Protein AF-A0A415Z4V7-F1 (afdb_monomer)

Mean predicted aligned error: 8.98 Å

Radius of gyration: 21.29 Å; Cα contacts (8 Å, |Δi|>4): 122; chains: 1; bounding box: 56×64×34 Å

Sequence (148 aa):
MLIAAVLAGCGAVEQRPALEKIEYTNLNDSGSRELLQELLSDAGVSDGRIQGFFRRVDRFNDIVKQEWLTDGFEEAELLYTKYDPYTMQDEWTAKNGTFPGYNCRITAMNLFGDFLSVSADAQINSGEDVLFADEEALKTDPDALGGS

Foldseek 3Di:
DDDDDDPPPCPDPPPPPDPFKDKDFLCPEPVVLVVVLVVLVVVVFDPLLSVLLVVLSVVLCVQFDVQQGDHPIDMDGPPDGSDDVVVRVVSCCVVPPPQLGQDPVLNCLSGCVVVDDDDPPDDDPPPDPPCVNVVSNCVVPVCSSVDD

Structure (mmCIF, N/CA/C/O backbone):
data_AF-A0A415Z4V7-F1
#
_entry.id   AF-A0A415Z4V7-F1
#
loop_
_atom_site.group_PDB
_atom_site.id
_atom_site.type_symbol
_atom_site.label_atom_id
_atom_site.label_alt_id
_atom_site.label_comp_id
_atom_site.label_asym_id
_atom_site.label_entity_id
_atom_site.label_seq_id
_atom_site.pdbx_PDB_ins_code
_atom_site.Cartn_x
_atom_site.Cartn_y
_atom_site.Cartn_z
_atom_site.occupancy
_atom_site.B_iso_or_equiv
_atom_site.auth_seq_id
_atom_site.auth_comp_id
_atom_site.auth_asym_id
_atom_site.auth_atom_id
_atom_site.pdbx_PDB_model_num
ATOM 1 N N . MET A 1 1 ? -43.685 47.527 -5.465 1.00 43.25 1 MET A N 1
ATOM 2 C CA . MET A 1 1 ? -42.879 46.377 -5.011 1.00 43.25 1 MET A CA 1
ATOM 3 C C . MET A 1 1 ? -42.352 45.680 -6.254 1.00 43.25 1 MET A C 1
ATOM 5 O O . MET A 1 1 ? -43.114 44.991 -6.915 1.00 43.25 1 MET A O 1
ATOM 9 N N . LEU A 1 2 ? -41.106 45.967 -6.632 1.00 37.88 2 LEU A N 1
ATOM 10 C CA . LEU A 1 2 ? -40.395 45.265 -7.700 1.00 37.88 2 LEU A CA 1
ATOM 11 C C . LEU A 1 2 ? -39.339 44.401 -7.012 1.00 37.88 2 LEU A C 1
ATOM 13 O O . LEU A 1 2 ? -38.502 44.935 -6.288 1.00 37.88 2 LEU A O 1
ATOM 17 N N . ILE A 1 3 ? -39.410 43.086 -7.199 1.00 46.31 3 ILE A N 1
ATOM 18 C CA . ILE A 1 3 ? -38.367 42.163 -6.755 1.00 46.31 3 ILE A CA 1
ATOM 19 C C . ILE A 1 3 ? -37.408 42.010 -7.933 1.00 46.31 3 ILE A C 1
ATOM 21 O O . ILE A 1 3 ? -37.775 41.437 -8.955 1.00 46.31 3 ILE A O 1
ATOM 25 N N . ALA A 1 4 ? -36.199 42.547 -7.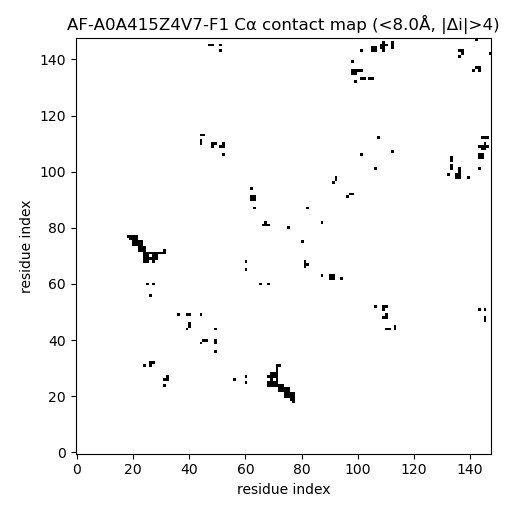796 1.00 45.09 4 ALA A N 1
ATOM 26 C CA . ALA A 1 4 ? -35.082 42.225 -8.672 1.00 45.09 4 ALA A CA 1
ATOM 27 C C . ALA A 1 4 ? -34.184 41.236 -7.925 1.00 45.09 4 ALA A C 1
ATOM 29 O O . ALA A 1 4 ? -33.570 41.588 -6.919 1.00 45.09 4 ALA A O 1
ATOM 30 N N . ALA A 1 5 ? -34.146 39.992 -8.393 1.00 55.16 5 ALA A N 1
ATOM 31 C CA . ALA A 1 5 ? -33.192 38.995 -7.932 1.00 55.16 5 ALA A CA 1
ATOM 32 C C . ALA A 1 5 ? -32.009 38.977 -8.905 1.00 55.16 5 ALA A C 1
ATOM 34 O O . ALA A 1 5 ? -32.182 38.670 -10.083 1.00 55.16 5 ALA A O 1
ATOM 35 N N . VAL A 1 6 ? -30.812 39.300 -8.413 1.00 55.22 6 VAL A N 1
ATOM 36 C CA . VAL A 1 6 ? -29.554 39.024 -9.113 1.00 55.22 6 VAL A CA 1
ATOM 37 C C . VAL A 1 6 ? -28.910 37.842 -8.403 1.00 55.22 6 VAL A C 1
ATOM 39 O O . VAL A 1 6 ? -28.316 37.993 -7.339 1.00 55.22 6 VAL A O 1
ATOM 42 N N . LEU A 1 7 ? -29.056 36.651 -8.978 1.00 56.56 7 LEU A N 1
ATOM 43 C CA . LEU A 1 7 ? -28.221 35.509 -8.624 1.00 56.56 7 LEU A CA 1
ATOM 44 C C . LEU A 1 7 ? -26.906 35.657 -9.391 1.00 56.56 7 LEU A C 1
ATOM 46 O O . LEU A 1 7 ? -26.803 35.250 -10.545 1.00 56.56 7 LEU A O 1
ATOM 50 N N . ALA A 1 8 ? -25.896 36.251 -8.756 1.00 54.28 8 ALA A N 1
ATOM 51 C CA . ALA A 1 8 ? -24.513 36.154 -9.217 1.00 54.28 8 ALA A CA 1
ATOM 52 C C . ALA A 1 8 ? -23.962 34.765 -8.846 1.00 54.28 8 ALA A C 1
ATOM 54 O O . ALA A 1 8 ? -23.121 34.613 -7.966 1.00 54.28 8 ALA A O 1
ATOM 55 N N . GLY A 1 9 ? -24.499 33.731 -9.492 1.00 53.09 9 GLY A N 1
ATOM 56 C CA . GLY A 1 9 ? -23.919 32.397 -9.499 1.00 53.09 9 GLY A CA 1
ATOM 57 C C . GLY A 1 9 ? -22.812 32.333 -10.543 1.00 53.09 9 GLY A C 1
ATOM 58 O O . GLY A 1 9 ? -23.046 31.870 -11.648 1.00 53.09 9 GLY A O 1
ATOM 59 N N . CYS A 1 10 ? -21.626 32.807 -10.182 1.00 56.22 10 CYS A N 1
ATOM 60 C CA . CYS A 1 10 ? -20.363 32.434 -10.811 1.00 56.22 10 CYS A CA 1
ATOM 61 C C . CYS A 1 10 ? -19.354 32.315 -9.673 1.00 56.22 10 CYS A C 1
ATOM 63 O O . CYS A 1 10 ? -18.577 33.231 -9.414 1.00 56.22 10 CYS A O 1
ATOM 65 N N . GLY A 1 11 ? -19.395 31.188 -8.954 1.00 49.19 11 GLY A N 1
ATOM 66 C CA . GLY A 1 11 ? -18.174 30.730 -8.307 1.00 49.19 11 GLY A CA 1
ATOM 67 C C . GLY A 1 11 ? -17.153 30.619 -9.427 1.00 49.19 11 GLY A C 1
ATOM 68 O O . GLY A 1 11 ? -17.423 29.942 -10.420 1.00 49.19 11 GLY A O 1
ATOM 69 N N . ALA A 1 12 ? -16.067 31.384 -9.340 1.00 51.50 12 ALA A N 1
ATOM 70 C CA . ALA A 1 12 ? -14.979 31.261 -10.286 1.00 51.50 12 ALA A CA 1
ATOM 71 C C . ALA A 1 12 ? -14.669 29.768 -10.406 1.00 51.50 12 ALA A C 1
ATOM 73 O O . ALA A 1 12 ? -14.398 29.107 -9.402 1.00 51.50 12 ALA A O 1
ATOM 74 N N . VAL A 1 13 ? -14.764 29.226 -11.620 1.00 57.66 13 VAL A N 1
ATOM 75 C CA . VAL A 1 13 ? -14.036 28.004 -11.924 1.00 57.66 13 VAL A CA 1
ATOM 76 C C . VAL A 1 13 ? -12.587 28.439 -11.785 1.00 57.66 13 VAL A C 1
ATOM 78 O O . VAL A 1 13 ? -12.009 28.987 -12.721 1.00 57.66 13 VAL A O 1
ATOM 81 N N . GLU A 1 14 ? -12.021 28.303 -10.586 1.00 54.31 14 GLU A N 1
ATOM 82 C CA . GLU A 1 14 ? -10.586 28.140 -10.472 1.00 54.31 14 GLU A CA 1
ATOM 83 C C . GLU A 1 14 ? -10.290 26.954 -11.380 1.00 54.31 14 GLU A C 1
ATOM 85 O O . GLU A 1 14 ? -10.558 25.801 -11.036 1.00 54.31 14 GLU A O 1
ATOM 90 N N . GLN A 1 15 ? -9.821 27.244 -12.594 1.00 57.09 15 GLN A N 1
ATOM 91 C CA . GLN A 1 15 ? -9.077 26.281 -13.375 1.00 57.09 15 GLN A CA 1
ATOM 92 C C . GLN A 1 15 ? -7.845 25.989 -12.531 1.00 57.09 15 GLN A C 1
ATOM 94 O O . GLN A 1 15 ? -6.814 26.644 -12.660 1.00 57.09 15 GLN A O 1
ATOM 99 N N . ARG A 1 16 ? -7.988 25.057 -11.584 1.00 60.12 16 ARG A N 1
ATOM 100 C CA . ARG A 1 16 ? -6.838 24.440 -10.950 1.00 60.12 16 ARG A CA 1
ATOM 101 C C . ARG A 1 16 ? -6.032 23.876 -12.115 1.00 60.12 16 ARG A C 1
ATOM 103 O O . ARG A 1 16 ? -6.622 23.141 -12.915 1.00 60.12 16 ARG A O 1
ATOM 110 N N . PRO A 1 17 ? -4.764 24.284 -12.288 1.00 69.12 17 PRO A N 1
ATOM 111 C CA . PRO A 1 17 ? -3.949 23.739 -13.358 1.00 69.12 17 PRO A CA 1
ATOM 112 C C . PRO A 1 17 ? -4.031 22.216 -13.277 1.00 69.12 17 PRO A C 1
ATOM 114 O O . PRO A 1 17 ? -4.010 21.652 -12.178 1.00 69.12 17 PRO A O 1
ATOM 117 N N . ALA A 1 18 ? -4.220 21.567 -14.428 1.00 74.19 18 ALA A N 1
ATOM 118 C CA . ALA A 1 18 ? -4.173 20.116 -14.477 1.00 74.19 18 ALA A CA 1
ATOM 119 C C . ALA A 1 18 ? -2.828 19.695 -13.884 1.00 74.19 18 ALA A C 1
ATOM 121 O O . ALA A 1 18 ? -1.790 20.247 -14.248 1.00 74.19 18 ALA A O 1
ATOM 122 N N . LEU A 1 19 ? -2.864 18.794 -12.909 1.00 77.62 19 LEU A N 1
ATOM 123 C CA . LEU A 1 19 ? -1.658 18.332 -12.248 1.00 77.62 19 LEU A CA 1
ATOM 124 C C . LEU A 1 19 ? -0.827 17.569 -13.290 1.00 77.62 19 LEU A C 1
ATOM 126 O O . LEU A 1 19 ? -1.200 16.471 -13.674 1.00 77.62 19 LEU A O 1
ATOM 130 N N . GLU A 1 20 ? 0.243 18.158 -13.823 1.00 85.25 20 GLU A N 1
ATOM 131 C CA . GLU A 1 20 ? 1.010 17.524 -14.912 1.00 85.25 20 GLU A CA 1
ATOM 132 C C . GLU A 1 20 ? 1.848 16.342 -14.410 1.00 85.25 20 GLU A C 1
ATOM 134 O O . GLU A 1 20 ? 2.083 15.380 -15.141 1.00 85.25 20 GLU A O 1
ATOM 139 N N . LYS A 1 21 ? 2.262 16.406 -13.142 1.00 90.38 21 LYS A N 1
ATOM 140 C CA . LYS A 1 21 ? 3.075 15.392 -12.480 1.00 90.38 21 LYS A CA 1
ATOM 141 C C . LYS A 1 21 ? 2.590 15.115 -11.066 1.00 90.38 21 LYS A C 1
ATOM 143 O O . LYS A 1 21 ? 2.081 16.006 -10.389 1.00 90.38 21 LYS A O 1
ATOM 148 N N . ILE A 1 22 ? 2.808 13.887 -10.627 1.00 91.38 22 ILE A N 1
ATOM 149 C CA . ILE A 1 22 ? 2.641 13.431 -9.252 1.00 91.38 22 ILE A CA 1
ATOM 150 C C . ILE A 1 22 ? 3.995 13.053 -8.675 1.00 91.38 22 ILE A C 1
ATOM 152 O O . ILE A 1 22 ? 4.887 12.633 -9.406 1.00 91.38 22 ILE A O 1
ATOM 156 N N . GLU A 1 23 ? 4.111 13.154 -7.360 1.00 93.12 23 GLU A N 1
ATOM 157 C CA . GLU A 1 23 ? 5.152 12.473 -6.606 1.00 93.12 23 GLU A CA 1
ATOM 158 C C . GLU A 1 23 ? 4.530 11.216 -5.986 1.00 93.12 23 GLU A C 1
ATOM 160 O O . GLU A 1 23 ? 3.444 11.282 -5.403 1.00 93.12 23 GLU A O 1
ATOM 165 N N . TYR A 1 24 ? 5.166 10.060 -6.163 1.00 93.69 24 TYR A N 1
ATOM 166 C CA . TYR A 1 24 ? 4.656 8.786 -5.655 1.00 93.69 24 TYR A CA 1
ATOM 167 C C . TYR A 1 24 ? 5.788 7.882 -5.174 1.00 93.69 24 TYR A C 1
ATOM 169 O O . TYR A 1 24 ? 6.953 8.073 -5.512 1.00 93.69 24 TYR A O 1
ATOM 177 N N . THR A 1 25 ? 5.424 6.878 -4.382 1.00 95.50 25 THR A N 1
ATOM 178 C CA . THR A 1 25 ? 6.340 5.857 -3.878 1.00 95.50 25 THR A CA 1
ATOM 179 C C . THR A 1 25 ? 5.644 4.500 -3.834 1.00 95.50 25 THR A C 1
ATOM 181 O O . THR A 1 25 ? 4.442 4.417 -3.573 1.00 95.50 25 THR A O 1
ATOM 184 N N . ASN A 1 26 ? 6.397 3.425 -4.064 1.00 95.25 26 ASN A N 1
ATOM 185 C CA . ASN A 1 26 ? 5.956 2.053 -3.816 1.00 95.25 26 ASN A CA 1
ATOM 186 C C . ASN A 1 26 ? 6.249 1.571 -2.384 1.00 95.25 26 ASN A C 1
ATOM 188 O O . ASN A 1 26 ? 6.128 0.375 -2.113 1.00 95.25 26 ASN A O 1
ATOM 192 N N . LEU A 1 27 ? 6.636 2.472 -1.470 1.00 97.25 27 LEU A N 1
ATOM 193 C CA . LEU A 1 27 ? 6.951 2.149 -0.073 1.00 97.25 27 LEU A CA 1
ATOM 194 C C . LEU A 1 27 ? 8.050 1.077 0.048 1.00 97.25 27 LEU A C 1
ATOM 196 O O . LEU A 1 27 ? 8.007 0.209 0.927 1.00 97.25 27 LEU A O 1
ATOM 200 N N . ASN A 1 28 ? 9.005 1.116 -0.885 1.00 96.31 28 ASN A N 1
ATOM 201 C CA . ASN A 1 28 ? 10.135 0.189 -0.969 1.00 96.31 28 ASN A CA 1
ATOM 202 C C . ASN A 1 28 ? 11.378 0.699 -0.217 1.00 96.31 28 ASN A C 1
ATOM 204 O O . ASN A 1 28 ? 12.332 -0.046 -0.024 1.00 96.31 28 ASN A O 1
ATOM 208 N N . ASP A 1 29 ? 11.363 1.955 0.230 1.00 97.06 29 ASP A N 1
ATOM 209 C CA . ASP A 1 29 ? 12.420 2.583 1.020 1.00 97.06 29 ASP A CA 1
ATOM 210 C C . ASP A 1 29 ? 11.964 2.841 2.465 1.00 97.06 29 ASP A C 1
ATOM 212 O O . ASP A 1 29 ? 10.770 2.913 2.758 1.00 97.06 29 ASP A O 1
ATOM 216 N N . SER A 1 30 ? 12.910 3.001 3.392 1.00 97.25 30 SER A N 1
ATOM 217 C CA . SER A 1 30 ? 12.576 3.241 4.801 1.00 97.25 30 SER A CA 1
ATOM 218 C C . SER A 1 30 ? 11.968 4.622 5.048 1.00 97.25 30 SER A C 1
ATOM 220 O O . SER A 1 30 ? 11.080 4.740 5.885 1.00 97.25 30 SER A O 1
ATOM 222 N N . GLY A 1 31 ? 12.394 5.656 4.317 1.00 98.06 31 GLY A N 1
ATOM 223 C CA . GLY A 1 31 ? 11.968 7.035 4.563 1.00 98.06 31 GLY A CA 1
ATOM 224 C C . GLY A 1 31 ? 10.481 7.252 4.285 1.00 98.06 31 GLY A C 1
ATOM 225 O O . GLY A 1 31 ? 9.769 7.828 5.107 1.00 98.06 31 GLY A O 1
ATOM 226 N N . SER A 1 32 ? 9.978 6.742 3.160 1.00 98.19 32 SER A N 1
ATOM 227 C CA . SER A 1 32 ? 8.552 6.826 2.833 1.00 98.19 32 SER A CA 1
ATOM 228 C C . SER A 1 32 ? 7.675 5.982 3.759 1.00 98.19 32 SER A C 1
ATOM 230 O O . SER A 1 32 ? 6.555 6.380 4.087 1.00 98.19 32 SER A O 1
ATOM 232 N N . ARG A 1 33 ? 8.188 4.838 4.227 1.00 98.38 33 ARG A N 1
ATOM 233 C CA . ARG A 1 33 ? 7.496 3.971 5.188 1.00 98.38 33 ARG A CA 1
ATOM 234 C C . ARG A 1 33 ? 7.409 4.612 6.566 1.00 98.38 33 ARG A C 1
ATOM 236 O O . ARG A 1 33 ? 6.339 4.580 7.162 1.00 98.38 33 ARG A O 1
ATOM 243 N N . GLU A 1 34 ? 8.494 5.216 7.045 1.00 98.44 34 GLU A N 1
ATOM 244 C CA . GLU A 1 34 ? 8.522 5.967 8.305 1.00 98.44 34 GLU A CA 1
ATOM 245 C C . GLU A 1 34 ? 7.536 7.139 8.265 1.00 98.44 34 GLU A C 1
ATOM 247 O O . GLU A 1 34 ? 6.717 7.273 9.174 1.00 98.44 34 GLU A O 1
ATOM 252 N N . LEU A 1 35 ? 7.531 7.911 7.171 1.00 98.38 35 LEU A N 1
ATOM 253 C CA . LEU A 1 35 ? 6.572 8.998 6.967 1.00 98.38 35 LEU A CA 1
ATOM 254 C C . LEU A 1 35 ? 5.122 8.495 6.988 1.00 98.38 35 LEU A C 1
ATOM 256 O O . LEU A 1 35 ? 4.282 9.051 7.692 1.00 98.38 35 LEU A O 1
ATOM 260 N N . LEU A 1 36 ? 4.802 7.444 6.227 1.00 98.19 36 LEU A N 1
ATOM 261 C CA . LEU A 1 36 ? 3.438 6.915 6.200 1.00 98.19 36 LEU A CA 1
ATOM 262 C C . LEU A 1 36 ? 3.029 6.333 7.559 1.00 98.19 36 LEU A C 1
ATOM 264 O O . LEU A 1 36 ? 1.882 6.497 7.969 1.00 98.19 36 LEU A O 1
ATOM 268 N N . GLN A 1 37 ? 3.947 5.673 8.264 1.00 98.25 37 GLN A N 1
ATOM 269 C CA . GLN A 1 37 ? 3.699 5.167 9.608 1.00 98.25 37 GLN A CA 1
ATOM 270 C C . GLN A 1 37 ? 3.347 6.305 10.573 1.00 98.25 37 GLN A C 1
ATOM 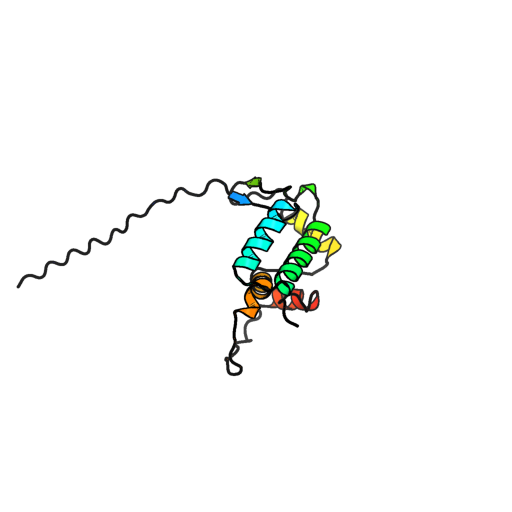272 O O . GLN A 1 37 ? 2.348 6.189 11.276 1.00 98.25 37 GLN A O 1
ATOM 277 N N . GLU A 1 38 ? 4.111 7.401 10.578 1.00 98.50 38 GLU A N 1
ATOM 278 C CA . GLU A 1 38 ? 3.820 8.586 11.399 1.00 98.50 38 GLU A CA 1
ATOM 279 C C . GLU A 1 38 ? 2.438 9.162 11.069 1.00 98.50 38 GLU A C 1
ATOM 281 O O . GLU A 1 38 ? 1.612 9.326 11.963 1.00 98.50 38 GLU A O 1
ATOM 286 N N . LEU A 1 39 ? 2.131 9.353 9.781 1.00 98.25 39 LEU A N 1
ATOM 287 C CA . LEU A 1 39 ? 0.838 9.884 9.337 1.00 98.25 39 LEU A CA 1
ATOM 288 C C . LEU A 1 39 ? -0.351 9.002 9.749 1.00 98.25 39 LEU A C 1
ATOM 290 O O . LEU A 1 39 ? -1.402 9.516 10.133 1.00 98.25 39 LEU A O 1
ATOM 294 N N . LEU A 1 40 ? -0.213 7.676 9.657 1.00 97.56 40 LEU A N 1
ATOM 295 C CA . LEU A 1 40 ? -1.264 6.740 10.065 1.00 97.56 40 LEU A CA 1
ATOM 296 C C . LEU A 1 40 ? -1.432 6.712 11.589 1.00 97.56 40 LEU A C 1
ATOM 298 O O . LEU A 1 40 ? -2.567 6.707 12.072 1.00 97.56 40 LEU A O 1
ATOM 302 N N . SER A 1 41 ? -0.328 6.735 12.338 1.00 97.62 41 SER A N 1
ATOM 303 C CA . SER A 1 41 ? -0.350 6.809 13.800 1.00 97.62 41 SER A CA 1
ATOM 304 C C . SER A 1 41 ? -0.991 8.109 14.290 1.00 97.62 41 SER A C 1
ATOM 306 O O . SER A 1 41 ? -1.851 8.072 15.170 1.00 97.62 41 SER A O 1
ATOM 308 N N . ASP A 1 42 ? -0.655 9.244 13.676 1.00 97.81 42 ASP A N 1
ATOM 309 C CA . ASP A 1 42 ? -1.247 10.553 13.975 1.00 97.81 42 ASP A CA 1
ATOM 310 C C . ASP A 1 42 ? -2.746 10.603 13.647 1.00 97.81 42 ASP A C 1
ATOM 312 O O . ASP A 1 42 ? -3.524 11.263 14.341 1.00 97.81 42 ASP A O 1
ATOM 316 N N . ALA A 1 43 ? -3.180 9.859 12.625 1.00 96.06 43 ALA A N 1
ATOM 317 C CA . ALA A 1 43 ? -4.592 9.666 12.297 1.00 96.06 43 ALA A CA 1
ATOM 318 C C . ALA A 1 43 ? -5.319 8.690 13.249 1.00 96.06 43 ALA A C 1
ATOM 320 O O . ALA A 1 43 ? -6.528 8.490 13.116 1.00 96.06 43 ALA A O 1
ATOM 321 N N . GLY A 1 44 ? -4.612 8.091 14.212 1.00 96.12 44 GLY A N 1
ATOM 322 C CA . GLY A 1 44 ? -5.163 7.174 15.209 1.00 96.12 44 GLY A CA 1
ATOM 323 C C . GLY A 1 44 ? -5.358 5.739 14.720 1.00 96.12 44 GLY A C 1
ATOM 324 O O . GLY A 1 44 ? -6.100 4.985 15.352 1.00 96.12 44 GLY A O 1
ATOM 325 N N . VAL A 1 45 ? -4.743 5.346 13.600 1.00 96.38 45 VAL A N 1
ATOM 326 C CA . VAL A 1 45 ? -4.769 3.953 13.133 1.00 96.38 45 VAL A CA 1
ATOM 327 C C . VAL A 1 45 ? -3.968 3.091 14.109 1.00 96.38 45 VAL A C 1
ATOM 329 O O . VAL A 1 45 ? -2.865 3.451 14.510 1.00 96.38 45 VAL A O 1
ATOM 332 N N . SER A 1 46 ? -4.515 1.941 14.507 1.00 94.88 46 SER A N 1
ATOM 333 C CA . SER A 1 46 ? -3.854 1.060 15.471 1.00 94.88 46 SER A CA 1
ATOM 334 C C . SER A 1 46 ? -2.572 0.438 14.904 1.00 94.88 46 SER A C 1
ATOM 336 O O . SER A 1 46 ? -2.526 0.036 13.738 1.00 94.88 46 SER A O 1
ATOM 338 N N . ASP A 1 47 ? 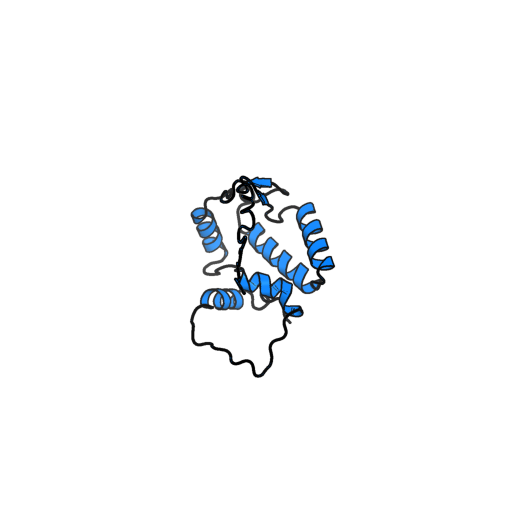-1.547 0.271 15.749 1.00 95.06 47 ASP A N 1
ATOM 339 C CA . ASP A 1 47 ? -0.264 -0.338 15.358 1.00 95.06 47 ASP A CA 1
ATOM 340 C C . ASP A 1 47 ? -0.459 -1.681 14.640 1.00 95.06 47 ASP A C 1
ATOM 342 O O . ASP A 1 47 ? 0.179 -1.956 13.627 1.00 95.06 47 ASP A O 1
ATOM 346 N N . GLY A 1 48 ? -1.386 -2.517 15.122 1.00 94.69 48 GLY A N 1
ATOM 347 C CA . GLY A 1 48 ? -1.693 -3.808 14.504 1.00 94.69 48 GLY A CA 1
ATOM 348 C C . GLY A 1 48 ? -2.154 -3.686 13.047 1.00 94.69 48 GLY A C 1
ATOM 349 O O . GLY A 1 48 ? -1.723 -4.475 12.198 1.00 94.69 48 GLY A O 1
ATOM 350 N N . ARG A 1 49 ? -2.972 -2.673 12.737 1.00 95.69 49 ARG A N 1
ATOM 351 C CA . ARG A 1 49 ? -3.447 -2.384 11.378 1.00 95.69 49 ARG A CA 1
ATOM 352 C C . ARG A 1 49 ? -2.351 -1.795 10.504 1.00 95.69 49 ARG A C 1
ATOM 354 O O . ARG A 1 49 ? -2.196 -2.264 9.380 1.00 95.69 49 ARG A O 1
ATOM 361 N N . ILE A 1 50 ? -1.545 -0.869 11.033 1.00 96.75 50 ILE A N 1
ATOM 362 C CA . ILE A 1 50 ? -0.381 -0.303 10.329 1.00 96.75 50 ILE A CA 1
ATOM 363 C C . ILE A 1 50 ? 0.602 -1.416 9.943 1.00 96.75 50 ILE A C 1
ATOM 365 O O . ILE A 1 50 ? 0.991 -1.542 8.783 1.00 96.75 50 ILE A O 1
ATOM 369 N N . GLN A 1 51 ? 0.953 -2.293 10.888 1.00 95.62 51 GLN A N 1
ATOM 370 C CA . GLN A 1 51 ? 1.834 -3.431 10.617 1.00 95.62 51 GLN A CA 1
ATOM 371 C C . GLN A 1 51 ? 1.200 -4.422 9.633 1.00 95.62 51 GLN A C 1
ATOM 373 O O . GLN A 1 51 ? 1.892 -5.002 8.800 1.00 95.62 51 GLN A O 1
ATOM 378 N N . GLY A 1 52 ? -0.118 -4.626 9.706 1.00 95.12 52 GLY A N 1
ATOM 379 C CA . GLY A 1 52 ? -0.856 -5.428 8.730 1.00 95.12 52 GLY A CA 1
ATOM 380 C C . GLY A 1 52 ? -0.763 -4.866 7.314 1.00 95.12 52 GLY A C 1
ATOM 381 O O . GLY A 1 52 ? -0.495 -5.618 6.378 1.00 95.12 52 GLY A O 1
ATOM 382 N N . PHE A 1 53 ? -0.940 -3.556 7.162 1.00 96.56 53 PHE A N 1
ATOM 383 C CA . PHE A 1 53 ? -0.785 -2.866 5.888 1.00 96.56 53 PHE A CA 1
ATOM 384 C C . PHE A 1 53 ? 0.626 -3.064 5.320 1.00 96.56 53 PHE A C 1
ATOM 386 O O . PHE A 1 53 ? 0.768 -3.545 4.195 1.00 96.56 53 PHE A O 1
ATOM 393 N N . PHE A 1 54 ? 1.669 -2.809 6.118 1.00 97.38 54 PHE A N 1
ATOM 394 C CA . PHE A 1 54 ? 3.049 -2.971 5.657 1.00 97.38 54 PHE A CA 1
ATOM 395 C C . PHE A 1 54 ? 3.405 -4.416 5.294 1.00 97.38 54 PHE A C 1
ATOM 397 O O . PHE A 1 54 ? 4.060 -4.617 4.280 1.00 97.38 54 PHE A O 1
ATOM 404 N N . ARG A 1 55 ? 2.885 -5.435 5.996 1.00 95.69 55 ARG A N 1
ATOM 405 C CA . ARG A 1 55 ? 3.066 -6.843 5.574 1.00 95.69 55 ARG A CA 1
ATOM 406 C C . ARG A 1 55 ? 2.532 -7.119 4.163 1.00 95.69 55 ARG A C 1
ATOM 408 O O . ARG A 1 55 ? 3.066 -7.970 3.456 1.00 95.69 55 ARG A O 1
ATOM 415 N N . ARG A 1 56 ? 1.467 -6.430 3.747 1.00 95.19 56 ARG A N 1
ATOM 416 C CA . ARG A 1 56 ? 0.866 -6.590 2.410 1.00 95.19 56 ARG A CA 1
ATOM 417 C C . ARG A 1 56 ? 1.621 -5.810 1.347 1.00 95.19 56 ARG A C 1
ATOM 419 O O . ARG A 1 56 ? 1.754 -6.310 0.233 1.00 95.19 56 ARG A O 1
ATOM 426 N N . VAL A 1 57 ? 2.151 -4.642 1.708 1.00 96.19 57 VAL A N 1
ATOM 427 C CA . VAL A 1 57 ? 3.133 -3.917 0.890 1.00 96.19 57 VAL A CA 1
ATOM 428 C C . VAL A 1 57 ? 4.358 -4.798 0.648 1.00 96.19 57 VAL A C 1
ATOM 430 O O . VAL A 1 57 ? 4.739 -4.9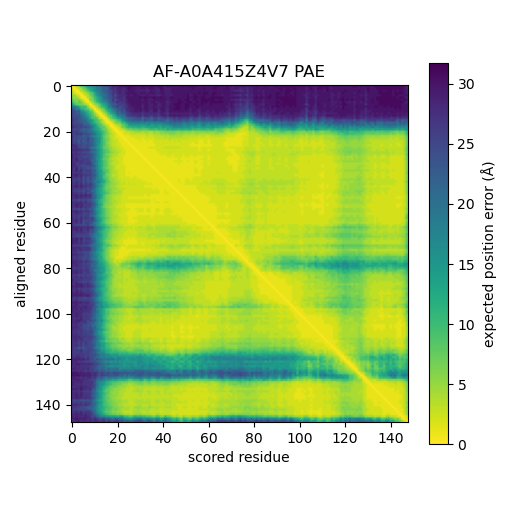92 -0.501 1.00 96.19 57 VAL A O 1
ATOM 433 N N . ASP A 1 58 ? 4.910 -5.410 1.697 1.00 95.56 58 ASP A N 1
ATOM 434 C CA . ASP A 1 58 ? 6.086 -6.283 1.598 1.00 95.56 58 ASP A CA 1
ATOM 435 C C . ASP A 1 58 ? 5.801 -7.487 0.696 1.00 95.56 58 ASP A C 1
ATOM 437 O O . ASP A 1 58 ? 6.548 -7.750 -0.242 1.00 95.56 58 ASP A O 1
ATOM 441 N N . ARG A 1 59 ? 4.645 -8.145 0.874 1.00 92.50 59 ARG A N 1
ATOM 442 C CA . ARG A 1 59 ? 4.209 -9.233 -0.015 1.00 92.50 59 ARG A CA 1
ATOM 443 C C . ARG A 1 59 ? 4.148 -8.801 -1.481 1.00 92.50 59 ARG A C 1
ATOM 445 O O . ARG A 1 59 ? 4.480 -9.597 -2.355 1.00 92.50 59 ARG A O 1
ATOM 452 N N . PHE A 1 60 ? 3.682 -7.586 -1.768 1.00 92.81 60 PHE A N 1
ATOM 453 C CA . PHE A 1 60 ? 3.658 -7.074 -3.135 1.00 92.81 60 PHE A CA 1
ATOM 454 C C . PHE A 1 60 ? 5.080 -6.822 -3.658 1.00 92.81 60 PHE A C 1
ATOM 456 O O . PHE A 1 60 ? 5.432 -7.344 -4.718 1.00 92.81 60 PHE A O 1
ATOM 463 N N . ASN A 1 61 ? 5.906 -6.104 -2.893 1.00 94.12 61 ASN A N 1
ATOM 464 C CA . ASN A 1 61 ? 7.268 -5.721 -3.276 1.00 94.12 61 ASN A CA 1
ATOM 465 C C . ASN A 1 61 ? 8.213 -6.931 -3.441 1.00 94.12 61 ASN A C 1
ATOM 467 O O . ASN A 1 61 ? 9.078 -6.909 -4.315 1.00 94.12 61 ASN A O 1
ATOM 471 N N . ASP A 1 62 ? 8.012 -8.012 -2.680 1.00 92.19 62 ASP A N 1
ATOM 472 C CA . ASP A 1 62 ? 8.766 -9.274 -2.800 1.00 92.19 62 ASP A CA 1
ATOM 473 C C . ASP A 1 62 ? 8.426 -10.065 -4.079 1.00 92.19 62 ASP A C 1
ATOM 475 O O . ASP A 1 62 ? 9.193 -10.914 -4.553 1.00 92.19 62 ASP A O 1
ATOM 479 N N . ILE A 1 63 ? 7.239 -9.830 -4.639 1.00 89.00 63 ILE A N 1
ATOM 480 C CA . ILE A 1 63 ? 6.711 -10.578 -5.783 1.00 89.00 63 ILE A CA 1
ATOM 481 C C . ILE A 1 63 ? 7.060 -9.897 -7.096 1.00 89.00 63 ILE A C 1
ATOM 483 O O . ILE A 1 63 ? 7.450 -10.575 -8.051 1.00 89.00 63 ILE A O 1
ATOM 487 N N . VAL A 1 64 ? 6.931 -8.579 -7.155 1.00 91.12 64 VAL A N 1
ATOM 488 C CA . VAL A 1 64 ? 7.232 -7.812 -8.363 1.00 91.12 64 VAL A CA 1
ATOM 489 C C . VAL A 1 64 ? 8.740 -7.614 -8.543 1.00 91.12 64 VAL A C 1
ATOM 491 O O . VAL A 1 64 ? 9.541 -7.893 -7.652 1.00 91.12 64 VAL A O 1
ATOM 494 N N . LYS A 1 65 ? 9.161 -7.189 -9.736 1.00 92.75 65 LYS A N 1
ATOM 495 C CA . LYS A 1 65 ? 10.584 -6.955 -10.015 1.00 92.75 65 LYS A CA 1
ATOM 496 C C . LYS A 1 65 ? 11.045 -5.668 -9.340 1.00 92.75 65 LYS A C 1
ATOM 498 O O . LYS A 1 65 ? 10.326 -4.674 -9.358 1.00 92.75 65 LYS A O 1
ATOM 503 N N . GLN A 1 66 ? 12.249 -5.665 -8.776 1.00 92.31 66 GLN A N 1
ATOM 504 C CA . GLN A 1 66 ? 12.762 -4.506 -8.039 1.00 92.31 66 GLN A CA 1
ATOM 505 C C . GLN A 1 66 ? 12.922 -3.272 -8.935 1.00 92.31 66 GLN A C 1
ATOM 507 O O . GLN A 1 66 ? 12.641 -2.162 -8.500 1.00 92.31 66 GLN A O 1
ATOM 512 N N . GLU A 1 67 ? 13.267 -3.451 -10.212 1.00 93.44 67 GLU A N 1
ATOM 513 C CA . GLU A 1 67 ? 13.337 -2.351 -11.181 1.00 93.44 67 GLU A CA 1
ATOM 514 C C . GLU A 1 67 ? 11.981 -1.676 -11.469 1.00 93.44 67 GLU A C 1
ATOM 516 O O . GLU A 1 67 ? 11.942 -0.605 -12.074 1.00 93.44 67 GLU A O 1
ATOM 521 N N . TRP A 1 68 ? 10.867 -2.289 -11.054 1.00 94.12 68 TRP A N 1
ATOM 522 C CA . TRP A 1 68 ? 9.520 -1.732 -11.198 1.00 94.12 68 TRP A CA 1
ATOM 523 C C . TRP A 1 68 ? 9.096 -0.857 -10.022 1.00 94.12 68 TRP A C 1
ATOM 525 O O . TRP A 1 68 ? 8.091 -0.156 -10.130 1.00 94.12 68 TRP A O 1
ATOM 535 N N . LEU A 1 69 ? 9.839 -0.900 -8.918 1.00 94.25 69 LEU A N 1
ATOM 536 C CA . LEU A 1 69 ? 9.547 -0.155 -7.704 1.00 94.25 69 LEU A CA 1
ATOM 537 C C . LEU A 1 69 ? 10.299 1.180 -7.705 1.00 94.25 69 LEU A C 1
ATOM 539 O O . LEU A 1 69 ? 11.343 1.343 -8.347 1.00 94.25 69 LEU A O 1
ATOM 543 N N . THR A 1 70 ? 9.757 2.174 -7.011 1.00 94.56 70 THR A N 1
ATOM 544 C CA . THR A 1 70 ? 10.515 3.381 -6.677 1.00 94.56 70 THR A CA 1
ATOM 545 C C . THR A 1 70 ? 11.520 3.110 -5.562 1.00 94.56 70 THR A C 1
ATOM 547 O O . THR A 1 70 ? 11.325 2.206 -4.750 1.00 94.56 70 THR A O 1
ATOM 550 N N . ASP A 1 71 ? 12.588 3.902 -5.519 1.00 93.31 71 ASP A N 1
ATOM 551 C CA . ASP A 1 71 ? 13.509 3.969 -4.378 1.00 93.31 71 ASP A CA 1
ATOM 552 C C . ASP A 1 71 ? 13.348 5.342 -3.719 1.00 93.31 71 ASP A C 1
ATOM 554 O O . ASP A 1 71 ? 14.009 6.311 -4.093 1.00 93.31 71 ASP A O 1
ATOM 558 N N . GLY A 1 72 ? 12.369 5.460 -2.820 1.00 95.62 72 GLY A N 1
ATOM 559 C CA . GLY A 1 72 ? 11.894 6.756 -2.346 1.00 95.62 72 GLY A CA 1
ATOM 560 C C . GLY A 1 72 ? 10.703 7.286 -3.133 1.00 95.62 72 GLY A C 1
ATOM 561 O O . GLY A 1 72 ? 9.964 6.556 -3.803 1.00 95.62 72 GLY A O 1
ATOM 562 N N . PHE A 1 73 ? 10.517 8.593 -3.000 1.00 95.94 73 PHE A N 1
ATOM 563 C CA . PHE A 1 73 ? 9.564 9.368 -3.775 1.00 95.94 73 PHE A CA 1
ATOM 564 C C . PHE A 1 73 ? 10.145 9.710 -5.148 1.00 95.94 73 PHE A C 1
ATOM 566 O O . PHE A 1 73 ? 11.292 10.142 -5.261 1.00 95.94 73 PHE A O 1
ATOM 573 N N . GLU A 1 74 ? 9.338 9.540 -6.191 1.00 94.25 74 GLU A N 1
ATOM 574 C CA . GLU A 1 74 ? 9.708 9.851 -7.569 1.00 94.25 74 GLU A CA 1
ATOM 575 C C . GLU A 1 74 ? 8.610 10.650 -8.273 1.00 94.25 74 GLU A C 1
ATOM 577 O O . GLU A 1 74 ? 7.418 10.436 -8.038 1.00 94.25 74 GLU A O 1
ATOM 582 N N . GLU A 1 75 ? 9.007 11.547 -9.180 1.00 93.06 75 GLU A N 1
ATOM 583 C CA . GLU A 1 75 ? 8.067 12.242 -10.060 1.00 93.06 75 GLU A CA 1
ATOM 584 C C . GLU A 1 75 ? 7.612 11.340 -11.218 1.00 93.06 75 GLU A C 1
ATOM 586 O O . GLU A 1 75 ? 8.430 10.718 -11.899 1.00 93.06 75 GLU A O 1
ATOM 591 N N . ALA A 1 76 ? 6.313 11.341 -11.511 1.00 90.75 76 ALA A N 1
ATOM 592 C CA . ALA A 1 76 ? 5.727 10.670 -12.668 1.00 90.75 76 ALA A CA 1
ATOM 593 C C . ALA A 1 76 ? 4.596 11.488 -13.294 1.00 90.75 76 ALA A C 1
ATOM 595 O O . ALA A 1 76 ? 3.944 12.291 -12.632 1.00 90.75 76 ALA A O 1
ATOM 596 N N . GLU A 1 77 ? 4.331 11.258 -14.580 1.00 89.62 77 GLU A N 1
ATOM 597 C CA . GLU A 1 77 ? 3.090 11.716 -15.211 1.00 89.62 77 GLU A CA 1
ATOM 598 C C . GLU A 1 77 ? 1.885 10.958 -14.620 1.00 89.62 77 GLU A C 1
ATOM 600 O O . GLU A 1 77 ? 2.029 9.827 -14.159 1.00 89.62 77 GLU A O 1
ATOM 605 N N . LEU A 1 78 ? 0.682 11.546 -14.670 1.00 79.56 78 LEU A N 1
ATOM 606 C CA . LEU A 1 78 ? -0.552 11.053 -14.017 1.00 79.56 78 LEU A CA 1
ATOM 607 C C . LEU A 1 78 ? -0.962 9.590 -14.308 1.00 79.56 78 LEU A C 1
ATOM 609 O O . LEU A 1 78 ? -1.856 9.075 -13.641 1.00 79.56 78 LEU A O 1
ATOM 613 N N . LEU A 1 79 ? -0.358 8.929 -15.295 1.00 79.94 79 LEU A N 1
ATOM 614 C CA . LEU A 1 79 ? -0.641 7.544 -15.691 1.00 79.94 79 LEU A CA 1
ATOM 615 C C . LEU A 1 79 ? 0.634 6.729 -15.948 1.00 79.94 79 LEU A C 1
ATOM 617 O O . LEU A 1 79 ? 0.563 5.625 -16.487 1.00 79.94 79 LEU A O 1
ATOM 621 N N . TYR A 1 80 ? 1.801 7.282 -15.621 1.00 81.75 80 TYR A N 1
ATOM 622 C CA . TYR A 1 80 ? 3.059 6.595 -15.850 1.00 81.75 80 TYR A CA 1
ATOM 623 C C . TYR A 1 80 ? 3.272 5.511 -14.792 1.00 81.75 80 TYR A C 1
ATOM 625 O O . TYR A 1 80 ? 3.239 5.772 -13.591 1.00 81.75 80 TYR A O 1
ATOM 633 N N . THR A 1 81 ? 3.553 4.297 -15.255 1.00 79.44 81 THR A N 1
ATOM 634 C CA . THR A 1 81 ? 4.052 3.189 -14.440 1.00 79.44 81 THR A CA 1
ATOM 635 C C . THR A 1 81 ? 5.407 2.750 -14.986 1.00 79.44 81 THR A C 1
ATOM 637 O O . THR A 1 81 ? 5.601 2.675 -16.198 1.00 79.44 81 THR A O 1
ATOM 640 N N . LYS A 1 82 ? 6.355 2.409 -14.103 1.00 87.62 82 LYS A N 1
ATOM 641 C CA . LYS A 1 82 ? 7.677 1.873 -14.498 1.00 87.62 82 LYS A CA 1
ATOM 642 C C . LYS A 1 82 ? 7.613 0.513 -15.200 1.00 87.62 82 LYS A C 1
ATOM 644 O O . LYS A 1 82 ? 8.609 0.045 -15.746 1.00 87.62 82 LYS A O 1
ATOM 649 N N . TYR A 1 83 ? 6.459 -0.134 -15.140 1.00 89.62 83 TYR A N 1
ATOM 650 C CA . TYR A 1 83 ? 6.211 -1.465 -15.658 1.00 89.62 83 TYR A CA 1
ATOM 651 C C . TYR A 1 83 ? 5.051 -1.458 -16.645 1.00 89.62 83 TYR A C 1
ATOM 653 O O . TYR A 1 83 ? 4.122 -0.654 -16.544 1.00 89.62 83 TYR A O 1
ATOM 661 N N . ASP A 1 84 ? 5.098 -2.410 -17.570 1.00 90.81 84 ASP A N 1
ATOM 662 C CA . ASP A 1 84 ? 3.948 -2.770 -18.386 1.00 90.81 84 ASP A CA 1
ATOM 663 C C . ASP A 1 84 ? 2.934 -3.546 -17.518 1.00 90.81 84 ASP A C 1
ATOM 665 O O . ASP A 1 84 ? 3.313 -4.526 -16.866 1.00 90.81 84 ASP A O 1
ATOM 669 N N . PRO A 1 85 ? 1.656 -3.129 -17.468 1.00 89.38 85 PRO A N 1
ATOM 670 C CA . PRO A 1 85 ? 0.667 -3.729 -16.576 1.00 89.38 85 PRO A CA 1
ATOM 671 C C . PRO A 1 85 ? 0.378 -5.201 -16.896 1.00 89.38 85 PRO A C 1
ATOM 673 O O . PRO A 1 85 ? 0.096 -5.968 -15.978 1.00 89.38 85 PRO A O 1
ATOM 676 N N . TYR A 1 86 ? 0.487 -5.622 -18.160 1.00 91.75 86 TYR A N 1
ATOM 677 C CA . TYR A 1 86 ? 0.278 -7.023 -18.540 1.00 91.75 86 TYR A CA 1
ATOM 678 C C . TYR A 1 86 ? 1.442 -7.899 -18.079 1.00 91.75 86 TYR A C 1
ATOM 680 O O . TYR A 1 86 ? 1.232 -8.946 -17.478 1.00 91.75 86 TYR A O 1
ATOM 688 N N . THR A 1 87 ? 2.670 -7.417 -18.259 1.00 93.06 87 THR A N 1
ATOM 689 C CA . THR A 1 87 ? 3.878 -8.086 -17.767 1.00 93.06 87 THR A CA 1
ATOM 690 C C . THR A 1 87 ? 3.858 -8.207 -16.242 1.00 93.06 87 THR A C 1
ATOM 692 O O . THR A 1 87 ? 4.224 -9.248 -15.699 1.00 93.06 87 THR A O 1
ATOM 695 N N . MET A 1 88 ? 3.406 -7.166 -15.532 1.00 91.56 88 MET A N 1
ATOM 696 C CA . MET A 1 88 ? 3.233 -7.222 -14.078 1.00 91.56 88 MET A CA 1
ATOM 697 C C . MET A 1 88 ? 2.193 -8.267 -13.671 1.00 91.56 88 MET A C 1
ATOM 699 O O . MET A 1 88 ? 2.458 -9.074 -12.777 1.00 91.56 88 MET A O 1
ATOM 703 N N . GLN A 1 89 ? 1.053 -8.300 -14.364 1.00 90.56 89 GLN A N 1
ATOM 704 C CA . GLN A 1 89 ? 0.000 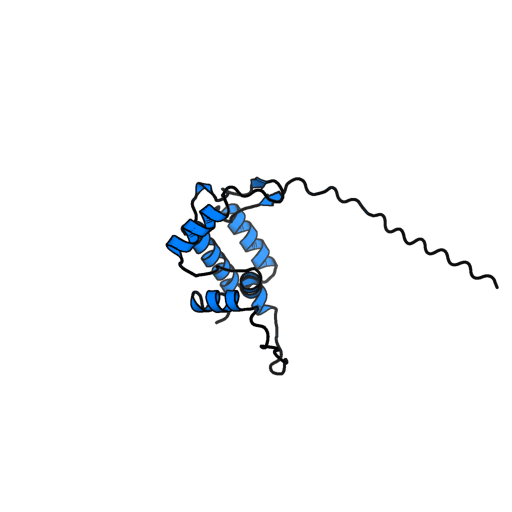-9.277 -14.110 1.00 90.56 89 GLN A CA 1
ATOM 705 C C . GLN A 1 89 ? 0.477 -10.717 -14.348 1.00 90.56 89 GLN A C 1
ATOM 707 O O . GLN A 1 89 ? 0.123 -11.601 -13.566 1.00 90.56 89 GLN A O 1
ATOM 712 N N . ASP A 1 90 ? 1.287 -10.967 -15.376 1.00 92.12 90 ASP A N 1
ATOM 713 C CA . ASP A 1 90 ? 1.833 -12.296 -15.663 1.00 92.12 90 ASP A CA 1
ATOM 714 C C . ASP A 1 90 ? 2.774 -12.776 -14.547 1.00 92.12 90 ASP A C 1
ATOM 716 O O . ASP A 1 90 ? 2.615 -13.889 -14.041 1.00 92.12 90 ASP A O 1
ATOM 720 N N . GLU A 1 91 ? 3.707 -11.929 -14.097 1.00 91.44 91 GLU A N 1
ATOM 721 C CA . GLU A 1 91 ? 4.620 -12.247 -12.985 1.00 91.44 91 GLU A CA 1
ATOM 722 C C . GLU A 1 91 ? 3.861 -12.457 -11.668 1.00 91.44 91 GLU A C 1
ATOM 724 O O . GLU A 1 91 ? 4.148 -13.390 -10.910 1.00 91.44 91 GLU A O 1
ATOM 729 N N . TRP A 1 92 ? 2.854 -11.617 -11.406 1.00 92.00 92 TRP A N 1
ATOM 730 C CA . TRP A 1 92 ? 1.971 -11.771 -10.257 1.00 92.00 92 TRP A CA 1
ATOM 731 C C . TRP A 1 92 ? 1.237 -13.110 -10.307 1.00 92.00 92 TRP A C 1
ATOM 733 O O . TRP A 1 92 ? 1.305 -13.887 -9.358 1.00 92.00 92 TRP A O 1
ATOM 743 N N . THR A 1 93 ? 0.584 -13.421 -11.427 1.00 92.81 93 THR A N 1
ATOM 744 C CA . THR A 1 93 ? -0.191 -14.658 -11.610 1.00 92.81 93 THR A CA 1
ATOM 745 C C . THR A 1 93 ? 0.704 -15.892 -11.499 1.00 92.81 93 THR A C 1
ATOM 747 O O . THR A 1 93 ? 0.318 -16.883 -10.880 1.00 92.81 93 THR A O 1
ATOM 750 N N . ALA A 1 94 ? 1.931 -15.834 -12.024 1.00 93.19 94 ALA A N 1
ATOM 751 C CA . ALA A 1 94 ? 2.896 -16.923 -11.913 1.00 93.19 94 ALA A CA 1
ATOM 752 C C . ALA A 1 94 ? 3.280 -17.237 -10.455 1.00 93.19 94 ALA A C 1
ATOM 754 O O . ALA A 1 94 ? 3.498 -18.402 -10.118 1.00 93.19 94 ALA A O 1
ATOM 755 N N . LYS A 1 95 ? 3.346 -16.220 -9.583 1.00 91.25 95 LYS A N 1
ATOM 756 C CA . LYS A 1 95 ? 3.749 -16.365 -8.172 1.00 91.25 95 LYS A CA 1
ATOM 757 C C . LYS A 1 95 ? 2.576 -16.540 -7.199 1.00 91.25 95 LYS A C 1
ATOM 759 O O . LYS A 1 95 ? 2.736 -17.204 -6.180 1.00 91.25 95 LYS A O 1
ATOM 764 N N . ASN A 1 96 ? 1.415 -15.962 -7.502 1.00 89.75 96 ASN A N 1
ATOM 765 C CA . ASN A 1 96 ? 0.255 -15.869 -6.607 1.00 89.75 96 ASN A CA 1
ATOM 766 C C . ASN A 1 96 ? -1.009 -16.572 -7.141 1.00 89.75 96 ASN A C 1
ATOM 768 O O . ASN A 1 96 ? -2.042 -16.571 -6.469 1.00 89.75 96 ASN A O 1
ATOM 772 N N . GLY A 1 97 ? -0.954 -17.186 -8.325 1.00 91.00 97 GLY A N 1
ATOM 773 C CA . GLY A 1 97 ? -2.090 -17.881 -8.925 1.00 91.00 97 GLY A CA 1
ATOM 774 C C . GLY A 1 97 ? -3.248 -16.931 -9.231 1.00 91.00 97 GLY A C 1
ATOM 775 O O . GLY A 1 97 ? -3.059 -15.869 -9.814 1.00 91.00 97 GLY A O 1
ATOM 776 N N . THR A 1 98 ? -4.460 -17.315 -8.830 1.00 88.50 98 THR A N 1
ATOM 777 C CA . THR A 1 98 ? -5.689 -16.536 -9.054 1.00 88.50 98 THR A CA 1
ATOM 778 C C . THR A 1 98 ? -5.940 -15.462 -7.998 1.00 88.50 98 THR A C 1
ATOM 780 O O . THR A 1 98 ? -7.009 -14.858 -8.004 1.00 88.50 98 THR A O 1
ATOM 783 N N . PHE A 1 99 ? -4.997 -15.221 -7.081 1.00 92.75 99 PHE A N 1
ATOM 784 C CA . PHE A 1 99 ? -5.166 -14.218 -6.035 1.00 92.75 99 PHE A CA 1
ATOM 785 C C . PHE A 1 99 ? -5.304 -12.816 -6.661 1.00 92.75 99 PHE A C 1
ATOM 787 O O . PHE A 1 99 ? -4.343 -12.325 -7.262 1.00 92.75 99 PHE A O 1
ATOM 794 N N . PRO A 1 100 ? -6.460 -12.140 -6.512 1.00 91.31 100 PRO A N 1
ATOM 795 C CA . PRO A 1 100 ? -6.723 -10.864 -7.184 1.00 91.31 100 PRO A CA 1
ATOM 796 C C . PRO A 1 100 ? -5.976 -9.679 -6.552 1.00 91.31 100 PRO A C 1
ATOM 798 O O . PRO A 1 100 ? -6.039 -8.567 -7.070 1.00 91.31 100 PRO A O 1
ATOM 801 N N . GLY A 1 101 ? -5.274 -9.903 -5.438 1.00 92.88 101 GLY A N 1
ATOM 802 C CA . GLY A 1 101 ? -4.592 -8.859 -4.685 1.00 92.88 101 GLY A CA 1
ATOM 803 C C . GLY A 1 101 ? -5.506 -8.127 -3.708 1.00 92.88 101 GLY A C 1
ATOM 804 O O . GLY A 1 101 ? -6.619 -8.555 -3.404 1.00 92.88 101 GLY A O 1
ATOM 805 N N . TYR A 1 102 ? -4.997 -7.015 -3.184 1.00 94.06 102 TYR A N 1
ATOM 806 C CA . TYR A 1 102 ? -5.679 -6.198 -2.187 1.00 94.06 102 TYR A CA 1
ATOM 807 C C . TYR A 1 102 ? -6.261 -4.956 -2.863 1.00 94.06 102 TYR A C 1
ATOM 809 O O . TYR A 1 102 ? -5.541 -4.020 -3.205 1.00 94.06 102 TYR A O 1
ATOM 817 N N . ASN A 1 103 ? -7.572 -4.967 -3.096 1.00 93.69 103 ASN A N 1
ATOM 818 C CA . ASN A 1 103 ? -8.264 -3.849 -3.731 1.00 93.69 103 ASN A CA 1
ATOM 819 C C . ASN A 1 103 ? -8.487 -2.677 -2.750 1.00 93.69 103 ASN A C 1
ATOM 821 O O . ASN A 1 103 ? -8.241 -2.777 -1.546 1.00 93.69 103 ASN A O 1
ATOM 825 N N . CYS A 1 104 ? -9.021 -1.563 -3.258 1.00 94.38 104 CYS A N 1
ATOM 826 C CA . CYS A 1 104 ? -9.263 -0.360 -2.460 1.00 94.38 104 CYS A CA 1
ATOM 827 C C . CYS A 1 104 ? -10.190 -0.585 -1.252 1.00 94.38 104 CYS A C 1
ATOM 829 O O . CYS A 1 104 ? -9.986 0.053 -0.224 1.00 94.38 104 CYS A O 1
ATOM 831 N N . ARG A 1 105 ? -11.190 -1.475 -1.347 1.00 93.56 105 ARG A N 1
ATOM 832 C CA . ARG A 1 105 ? -12.119 -1.770 -0.242 1.00 93.56 105 ARG A CA 1
ATOM 833 C C . ARG A 1 105 ? -11.415 -2.519 0.880 1.00 93.56 105 ARG A C 1
ATOM 835 O O . ARG A 1 105 ? -11.529 -2.114 2.033 1.00 93.56 105 ARG A O 1
ATOM 842 N N . ILE A 1 106 ? -10.654 -3.559 0.542 1.00 95.06 106 ILE A N 1
ATOM 843 C CA . ILE A 1 106 ? -9.876 -4.331 1.517 1.00 95.06 106 ILE A CA 1
ATOM 844 C C . ILE A 1 106 ? -8.837 -3.438 2.191 1.00 95.06 106 ILE A C 1
ATOM 846 O O . ILE A 1 106 ? -8.764 -3.418 3.414 1.00 95.06 106 ILE A O 1
ATOM 850 N N . THR A 1 107 ? -8.081 -2.654 1.419 1.00 95.75 107 THR A N 1
ATOM 851 C CA . THR A 1 107 ? -7.065 -1.744 1.969 1.00 95.75 107 THR A CA 1
ATOM 852 C C . THR A 1 107 ? -7.691 -0.671 2.860 1.00 95.75 107 THR A C 1
ATOM 854 O O . THR A 1 107 ? -7.194 -0.415 3.956 1.00 95.75 107 THR A O 1
ATOM 857 N N . ALA A 1 108 ? -8.818 -0.081 2.448 1.00 94.69 108 ALA A N 1
ATOM 858 C CA . ALA A 1 108 ? -9.536 0.883 3.275 1.00 94.69 108 ALA A CA 1
ATOM 859 C C . ALA A 1 108 ? -10.051 0.246 4.574 1.00 94.69 108 ALA A C 1
ATOM 861 O O . ALA A 1 108 ? -9.870 0.820 5.644 1.00 94.69 108 ALA A O 1
ATOM 862 N N . MET A 1 109 ? -10.637 -0.953 4.507 1.00 94.25 109 MET A N 1
ATOM 863 C CA . MET A 1 109 ? -11.121 -1.658 5.694 1.00 94.25 109 MET A CA 1
ATOM 864 C C . MET A 1 109 ? -9.971 -2.089 6.611 1.00 94.25 109 MET A C 1
ATOM 866 O O . MET A 1 109 ? -10.094 -1.990 7.828 1.00 94.25 109 MET A O 1
ATOM 870 N N . ASN A 1 110 ? -8.832 -2.501 6.047 1.00 94.69 110 ASN A N 1
ATOM 871 C CA . ASN A 1 110 ? -7.630 -2.828 6.803 1.00 94.69 110 ASN A CA 1
ATOM 872 C C . ASN A 1 110 ? -7.133 -1.646 7.636 1.00 94.69 110 ASN A C 1
ATOM 874 O O . ASN A 1 110 ? -6.793 -1.844 8.799 1.00 94.69 110 ASN A O 1
ATOM 878 N N . LEU A 1 111 ? -7.108 -0.444 7.062 1.00 95.12 111 LEU A N 1
ATOM 879 C CA . LEU A 1 111 ? -6.608 0.752 7.736 1.00 95.12 111 LEU A CA 1
ATOM 880 C C . LEU A 1 111 ? -7.649 1.369 8.675 1.00 95.12 111 LEU A C 1
ATOM 882 O O . LEU A 1 111 ? -7.327 1.717 9.805 1.00 95.12 111 LEU A O 1
ATOM 886 N N . PHE A 1 112 ? -8.902 1.479 8.236 1.00 91.88 112 PHE A N 1
ATOM 887 C CA . PHE A 1 112 ? -9.902 2.312 8.909 1.00 91.88 112 PHE A CA 1
ATOM 888 C C . PHE A 1 112 ? -11.040 1.532 9.572 1.00 91.88 112 PHE A C 1
ATOM 890 O O . PHE A 1 112 ? -11.962 2.141 10.113 1.00 91.88 112 PHE A O 1
ATOM 897 N N . GLY A 1 113 ? -10.987 0.197 9.567 1.00 91.00 113 GLY A N 1
ATOM 898 C CA . GLY A 1 113 ? -12.049 -0.648 10.113 1.00 91.00 113 GLY A CA 1
ATOM 899 C C . GLY A 1 113 ? -12.388 -0.368 11.582 1.00 91.00 113 GLY A C 1
ATOM 900 O O . GLY A 1 113 ? -13.554 -0.464 11.944 1.00 91.00 113 GLY A O 1
ATOM 901 N N . ASP A 1 114 ? -11.417 0.054 12.403 1.00 90.06 114 ASP A N 1
ATOM 902 C CA . ASP A 1 114 ? -11.644 0.381 13.825 1.00 90.06 114 ASP A CA 1
ATOM 903 C C . ASP A 1 114 ? -12.488 1.653 14.031 1.00 90.06 114 ASP A C 1
ATOM 905 O O . ASP A 1 114 ? -13.075 1.840 15.095 1.00 90.06 114 ASP A O 1
ATOM 909 N N . PHE A 1 115 ? -12.583 2.525 13.021 1.00 90.81 115 PHE A N 1
ATOM 910 C CA . PHE A 1 115 ? -13.415 3.734 13.076 1.00 90.81 115 PHE A CA 1
ATOM 911 C C . PHE A 1 115 ? -14.857 3.482 12.632 1.00 90.81 115 PHE A C 1
ATOM 913 O O . PHE A 1 115 ? -15.710 4.365 12.751 1.00 90.81 115 PHE A O 1
ATOM 920 N N . LEU A 1 116 ? -15.138 2.298 12.086 1.00 88.94 116 LEU A N 1
ATOM 921 C CA . LEU A 1 116 ? -16.445 1.940 11.565 1.00 88.94 116 LEU A CA 1
ATOM 922 C C . LEU A 1 116 ? -17.224 1.150 12.615 1.00 88.94 116 LEU A C 1
ATOM 924 O O . LEU A 1 116 ? -16.726 0.207 13.222 1.00 88.94 116 LEU A O 1
ATOM 928 N N . SER A 1 117 ? -18.491 1.511 12.793 1.00 85.88 117 SER A N 1
ATOM 929 C CA . SER A 1 117 ? -19.452 0.703 13.540 1.00 85.88 117 SER A CA 1
ATOM 930 C C . SER A 1 117 ? -20.620 0.374 12.623 1.00 85.88 117 SER A C 1
ATOM 932 O O . SER A 1 117 ? -21.188 1.252 11.974 1.00 85.88 117 SER A O 1
ATOM 934 N N . VAL A 1 118 ? -20.953 -0.910 12.537 1.00 82.44 118 VAL A N 1
ATOM 935 C CA . VAL A 1 118 ? -22.111 -1.394 11.788 1.00 82.44 118 VAL A CA 1
ATOM 936 C C . VAL A 1 118 ? -23.107 -1.927 12.800 1.00 82.44 118 VAL A C 1
ATOM 938 O O . VAL A 1 118 ? -22.755 -2.719 13.673 1.00 82.44 118 VAL A O 1
ATOM 941 N N . SER A 1 119 ? -24.349 -1.463 12.707 1.00 84.25 119 SER A N 1
ATOM 942 C CA . SER A 1 119 ? -25.407 -1.961 13.576 1.00 84.25 119 SER A CA 1
ATOM 943 C C . SER A 1 119 ? -25.733 -3.418 13.248 1.00 84.25 119 SER A C 1
ATOM 945 O O . SER A 1 119 ? -25.779 -3.801 12.080 1.00 84.25 119 SER A O 1
ATOM 947 N N . ALA A 1 120 ? -26.012 -4.224 14.271 1.00 79.94 120 ALA A N 1
ATOM 948 C CA . ALA A 1 120 ? -26.373 -5.632 14.099 1.00 79.94 120 ALA A CA 1
ATOM 949 C C . ALA A 1 120 ? -27.693 -5.834 13.326 1.00 79.94 120 ALA A C 1
ATOM 951 O O . ALA A 1 120 ? -27.932 -6.915 12.797 1.00 79.94 120 ALA A O 1
ATOM 952 N N . ASP A 1 121 ? -28.546 -4.807 13.260 1.00 86.12 121 ASP A N 1
ATOM 953 C CA . ASP A 1 121 ? -29.807 -4.800 12.507 1.00 86.12 121 ASP A CA 1
ATOM 954 C C . ASP A 1 121 ? -29.683 -4.173 11.107 1.00 86.12 121 ASP A C 1
ATOM 956 O O . ASP A 1 121 ? -30.691 -4.001 10.416 1.00 86.12 121 ASP A O 1
ATOM 960 N N . ALA A 1 122 ? -28.462 -3.844 10.669 1.00 82.12 122 ALA A N 1
ATOM 961 C CA . ALA A 1 122 ? -28.233 -3.316 9.335 1.00 82.12 122 ALA A CA 1
ATOM 962 C C . ALA A 1 122 ? -28.746 -4.311 8.285 1.00 82.12 122 ALA A C 1
ATOM 964 O O . ALA A 1 122 ? -28.334 -5.472 8.239 1.00 82.12 122 ALA A O 1
ATOM 965 N N . GLN A 1 123 ? -29.654 -3.854 7.420 1.00 79.62 123 GLN A N 1
ATOM 966 C CA . GLN A 1 123 ? -30.113 -4.668 6.302 1.00 79.62 123 GLN A CA 1
ATOM 967 C C . GLN A 1 123 ? -28.989 -4.785 5.274 1.00 79.62 123 GLN A C 1
ATOM 969 O O . GLN A 1 123 ? -28.678 -3.832 4.562 1.00 79.62 123 GLN A O 1
ATOM 974 N N . ILE A 1 124 ? -28.373 -5.963 5.211 1.00 77.19 124 ILE A N 1
ATOM 975 C CA . ILE A 1 124 ? -27.344 -6.273 4.223 1.00 77.19 124 ILE A CA 1
ATOM 976 C C . ILE A 1 124 ? -28.041 -6.723 2.941 1.00 77.19 124 ILE A C 1
ATOM 978 O O . ILE A 1 124 ? -28.683 -7.773 2.906 1.00 77.19 124 ILE A O 1
ATOM 982 N N . ASN A 1 125 ? -27.903 -5.936 1.876 1.00 73.94 125 ASN A N 1
ATOM 983 C CA . ASN A 1 125 ? -28.276 -6.376 0.539 1.00 73.94 125 ASN A CA 1
ATOM 984 C C . ASN A 1 125 ? -27.130 -7.212 -0.050 1.00 73.94 125 ASN A C 1
ATOM 986 O O . ASN A 1 125 ? -26.232 -6.677 -0.692 1.00 73.94 125 ASN A O 1
ATOM 990 N N . SER A 1 126 ? -27.148 -8.520 0.200 1.00 69.12 126 SER A N 1
ATOM 991 C CA . SER A 1 126 ? -26.145 -9.475 -0.294 1.00 69.12 126 SER A CA 1
ATOM 992 C C . SER A 1 126 ? -26.428 -9.995 -1.711 1.00 69.12 126 SER A C 1
ATOM 994 O O . SER A 1 126 ? -25.829 -10.978 -2.135 1.00 69.12 126 SER A O 1
ATOM 996 N N . GLY A 1 127 ? -27.378 -9.391 -2.434 1.00 62.78 127 GLY A N 1
ATOM 997 C CA . GLY A 1 127 ? -27.867 -9.907 -3.715 1.00 62.78 127 GLY A CA 1
ATOM 998 C C . GLY A 1 127 ? -26.973 -9.633 -4.927 1.00 62.78 127 GLY A C 1
ATOM 999 O O . GLY A 1 127 ? -27.247 -10.171 -5.998 1.00 62.78 127 GLY A O 1
ATOM 1000 N N . GLU A 1 128 ? -25.938 -8.803 -4.790 1.00 64.25 128 GLU A N 1
ATOM 1001 C CA . GLU A 1 128 ? -25.040 -8.449 -5.891 1.00 64.25 128 GLU A CA 1
ATOM 1002 C C . GLU A 1 128 ? -23.687 -9.156 -5.747 1.00 64.25 128 GLU A C 1
ATOM 1004 O O . GLU A 1 128 ? -22.967 -8.950 -4.771 1.00 64.25 128 GLU A O 1
ATOM 1009 N N . ASP A 1 129 ? -23.317 -9.949 -6.758 1.00 74.06 129 ASP A N 1
ATOM 1010 C CA . ASP A 1 129 ? -22.015 -10.624 -6.883 1.00 74.06 129 ASP A CA 1
ATOM 1011 C C . ASP A 1 129 ? -20.908 -9.627 -7.288 1.00 74.06 129 ASP A C 1
ATOM 1013 O O . ASP A 1 129 ? -20.207 -9.786 -8.282 1.00 74.06 129 ASP A O 1
ATOM 1017 N N . VAL A 1 130 ? -20.813 -8.506 -6.570 1.00 80.88 130 VAL A N 1
ATOM 1018 C CA . VAL A 1 130 ? -19.835 -7.426 -6.815 1.00 80.88 130 VAL A CA 1
ATOM 1019 C C . VAL A 1 130 ? -18.613 -7.528 -5.901 1.00 80.88 130 VAL A C 1
ATOM 1021 O O . VAL A 1 130 ? -17.634 -6.804 -6.094 1.00 80.88 130 VAL A O 1
ATOM 1024 N N . LEU A 1 131 ? -18.668 -8.431 -4.916 1.00 87.00 131 LEU A N 1
ATOM 1025 C CA . LEU A 1 131 ? -17.616 -8.678 -3.930 1.00 87.00 131 LEU A CA 1
ATOM 1026 C C . LEU A 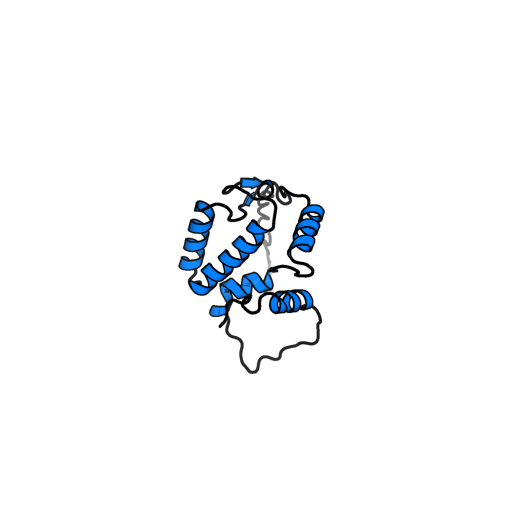1 131 ? -16.773 -9.921 -4.241 1.00 87.00 131 LEU A C 1
ATOM 1028 O O . LEU A 1 131 ? -15.901 -10.249 -3.447 1.00 87.00 131 LEU A O 1
ATOM 1032 N N . PHE A 1 132 ? -16.965 -10.592 -5.382 1.00 89.44 132 PHE A N 1
ATOM 1033 C CA . PHE A 1 132 ? -16.223 -11.817 -5.721 1.00 89.44 132 PHE A CA 1
ATOM 1034 C C . PHE A 1 132 ? -14.696 -11.661 -5.595 1.00 89.44 132 PHE A C 1
ATOM 1036 O O . PHE A 1 132 ? -14.016 -12.559 -5.104 1.00 89.44 132 PHE A O 1
ATOM 1043 N N . ALA A 1 133 ? -14.146 -10.512 -6.007 1.00 91.19 133 ALA A N 1
ATOM 1044 C CA . ALA A 1 133 ? -12.714 -10.236 -5.897 1.00 91.19 133 ALA A CA 1
ATOM 1045 C C . A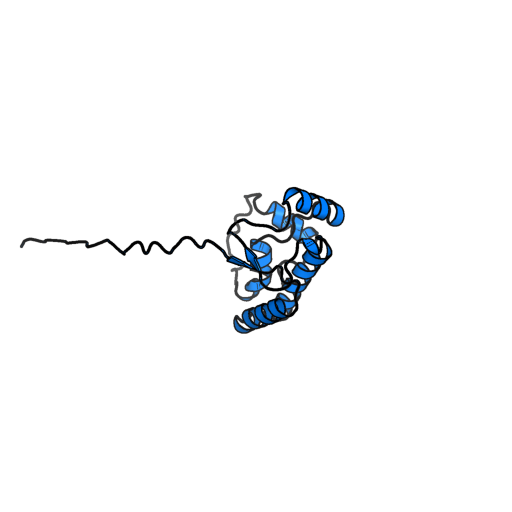LA A 1 133 ? -12.277 -10.089 -4.431 1.00 91.19 133 ALA A C 1
ATOM 1047 O O . ALA A 1 133 ? -11.191 -10.526 -4.059 1.00 91.19 133 ALA A O 1
ATOM 1048 N N . ASP A 1 134 ? -13.127 -9.493 -3.597 1.00 92.44 134 ASP A N 1
ATOM 1049 C CA . ASP A 1 134 ? -12.897 -9.331 -2.166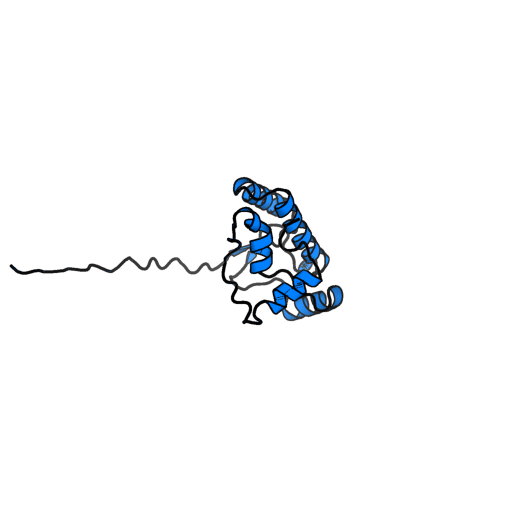 1.00 92.44 134 ASP A CA 1
ATOM 1050 C C . ASP A 1 134 ? -12.955 -10.689 -1.461 1.00 92.44 134 ASP A C 1
ATOM 1052 O O . ASP A 1 134 ? -12.054 -11.036 -0.705 1.00 92.44 134 ASP A O 1
ATOM 1056 N N . GLU A 1 135 ? -13.976 -11.492 -1.761 1.00 91.81 135 GLU A N 1
ATOM 1057 C CA . GLU A 1 135 ? -14.134 -12.842 -1.224 1.00 91.81 135 GLU A CA 1
ATOM 1058 C C . GLU A 1 135 ? -12.956 -13.743 -1.598 1.00 91.81 135 GLU A C 1
ATOM 1060 O O . GLU A 1 135 ? -12.434 -14.464 -0.750 1.00 91.81 135 GLU A O 1
ATOM 1065 N N . GLU A 1 136 ? -12.498 -13.695 -2.851 1.00 92.88 136 GLU A N 1
ATOM 1066 C CA . GLU A 1 136 ? -11.352 -14.487 -3.299 1.00 92.88 136 GLU A CA 1
ATOM 1067 C C . GLU A 1 136 ? -10.043 -14.034 -2.635 1.00 92.88 136 GLU A C 1
ATOM 1069 O O . GLU A 1 136 ? -9.222 -14.864 -2.233 1.00 92.88 136 GLU A O 1
ATOM 1074 N N . ALA A 1 137 ? -9.865 -12.724 -2.439 1.00 94.06 137 ALA A N 1
ATOM 1075 C CA . ALA A 1 137 ? -8.740 -12.208 -1.672 1.00 94.06 137 ALA A CA 1
ATOM 1076 C C . ALA A 1 137 ? -8.768 -12.695 -0.213 1.00 94.06 137 ALA A C 1
ATOM 1078 O O . ALA A 1 137 ? -7.739 -13.132 0.304 1.00 94.06 137 ALA A O 1
ATOM 1079 N N . LEU A 1 138 ? -9.942 -12.694 0.427 1.00 93.69 138 LEU A N 1
ATOM 1080 C CA . LEU A 1 138 ? -10.121 -13.115 1.821 1.00 93.69 138 LEU A CA 1
ATOM 1081 C C . LEU A 1 138 ? -9.980 -14.625 2.030 1.00 93.69 138 LEU A C 1
ATOM 1083 O O . LEU A 1 138 ? -9.567 -15.053 3.104 1.00 93.69 138 LEU A O 1
ATOM 1087 N N . LYS A 1 139 ? -10.244 -15.451 1.012 1.00 93.19 139 LYS A N 1
ATOM 1088 C CA . LYS A 1 139 ? -9.885 -16.881 1.063 1.00 93.19 139 LYS A CA 1
ATOM 1089 C C . LYS A 1 139 ? -8.373 -17.088 1.157 1.00 93.19 139 LYS A C 1
ATOM 1091 O O . LYS A 1 139 ? -7.932 -18.064 1.759 1.00 93.19 139 LYS A O 1
ATOM 1096 N N . THR A 1 140 ? -7.592 -16.196 0.544 1.00 91.62 140 THR A N 1
ATOM 1097 C CA . THR A 1 140 ? -6.124 -16.279 0.504 1.00 91.62 140 THR A CA 1
ATOM 1098 C C . THR A 1 140 ? -5.480 -15.631 1.732 1.00 91.62 140 THR A C 1
ATOM 1100 O O . THR A 1 140 ? -4.488 -16.142 2.244 1.00 91.62 140 THR A O 1
ATOM 1103 N N . ASP A 1 141 ? -6.027 -14.511 2.203 1.00 93.19 141 ASP A N 1
ATOM 1104 C CA . ASP A 1 141 ? -5.582 -13.782 3.396 1.00 93.19 141 ASP A CA 1
ATOM 1105 C C . ASP A 1 141 ? -6.809 -13.432 4.260 1.00 93.19 141 ASP A C 1
ATOM 1107 O O . ASP A 1 141 ? -7.385 -12.352 4.099 1.00 93.19 141 ASP A O 1
ATOM 1111 N N . PRO A 1 142 ? -7.241 -14.337 5.161 1.00 93.00 142 PRO A N 1
ATOM 1112 C CA . PRO A 1 142 ? -8.407 -14.114 6.020 1.00 93.00 142 PRO A CA 1
ATOM 1113 C C . PRO A 1 142 ? -8.280 -12.881 6.922 1.00 93.00 142 PRO A C 1
ATOM 1115 O O . PRO A 1 142 ? -9.283 -12.263 7.275 1.00 93.00 142 PRO A O 1
ATOM 1118 N N . ASP A 1 143 ? -7.047 -12.474 7.228 1.00 92.56 143 ASP A N 1
ATOM 1119 C CA . ASP A 1 143 ? -6.750 -11.337 8.096 1.00 92.56 143 ASP A CA 1
ATOM 1120 C C . ASP A 1 143 ? -6.680 -10.013 7.310 1.00 92.56 143 ASP A C 1
ATOM 1122 O O . ASP A 1 143 ? -6.328 -8.963 7.871 1.00 92.56 143 ASP A O 1
ATOM 1126 N N . ALA A 1 144 ? -6.992 -10.021 6.002 1.00 93.69 144 ALA A N 1
ATOM 1127 C CA . ALA A 1 144 ? -6.848 -8.861 5.119 1.00 93.69 144 ALA A CA 1
ATOM 1128 C C . ALA A 1 144 ? -7.638 -7.631 5.579 1.00 93.69 144 ALA A C 1
ATOM 1130 O O . ALA A 1 144 ? -7.204 -6.514 5.325 1.00 93.69 144 ALA A O 1
ATOM 1131 N N . LEU A 1 145 ? -8.740 -7.809 6.314 1.00 93.00 145 LEU A N 1
ATOM 1132 C CA . LEU A 1 145 ? -9.554 -6.702 6.837 1.00 93.00 145 LEU A CA 1
ATOM 1133 C C . LEU A 1 145 ? -9.010 -6.091 8.142 1.00 93.00 145 LEU A C 1
ATOM 1135 O O . LEU A 1 145 ? -9.562 -5.107 8.635 1.00 93.00 145 LEU A O 1
ATOM 1139 N N . GLY A 1 146 ? -7.920 -6.630 8.698 1.00 83.12 146 GLY A N 1
ATOM 1140 C CA . GLY A 1 146 ? -7.255 -6.096 9.892 1.00 83.12 146 GLY A CA 1
ATOM 1141 C C . GLY A 1 146 ? -8.009 -6.289 11.212 1.00 83.12 146 GLY A C 1
ATOM 1142 O O . GLY A 1 146 ? -7.671 -5.613 12.178 1.00 83.12 146 GLY A O 1
ATOM 1143 N N . GLY A 1 147 ? -9.024 -7.157 11.250 1.00 68.69 147 GLY A N 1
ATOM 1144 C CA . GLY A 1 147 ? -9.725 -7.558 12.474 1.00 68.69 147 GLY A CA 1
ATOM 1145 C C . GLY A 1 147 ? -9.231 -8.911 12.991 1.00 68.69 147 GLY A C 1
ATOM 1146 O O . GLY A 1 147 ? -8.837 -9.755 12.189 1.00 68.69 147 GLY A O 1
ATOM 1147 N N . SER A 1 148 ? -9.268 -9.085 14.314 1.00 51.84 148 SER A N 1
ATOM 1148 C CA . SER A 1 148 ? -9.061 -10.355 15.029 1.00 51.84 148 SER A CA 1
ATOM 1149 C C . SER A 1 148 ? -10.391 -10.954 15.469 1.00 51.84 148 SER A C 1
ATOM 1151 O O . SER A 1 148 ? -11.296 -10.152 15.798 1.00 51.84 148 SER A O 1
#

Solvent-accessible surface area (backbone atoms only — not comparable to full-atom values): 9296 Å² total; per-residue (Å²): 140,83,88,84,85,82,82,83,83,67,78,75,78,74,76,67,73,79,72,70,60,41,77,48,59,66,63,71,31,68,68,53,41,52,52,50,50,50,56,40,48,75,71,65,38,51,68,72,22,54,54,52,50,50,54,52,50,48,57,49,60,74,63,50,62,71,86,52,50,43,84,33,75,43,81,35,47,85,81,65,62,79,55,57,68,66,64,50,50,51,52,44,35,75,75,54,52,87,58,73,54,82,50,73,66,43,53,47,32,18,56,48,43,89,81,58,82,78,64,93,81,60,85,75,84,77,86,63,89,80,49,58,58,56,54,51,25,38,74,77,37,76,57,54,49,50,67,133

Secondary structure (DSSP, 8-state):
---------------PPP--EEEE--S-SHHHHHHHHH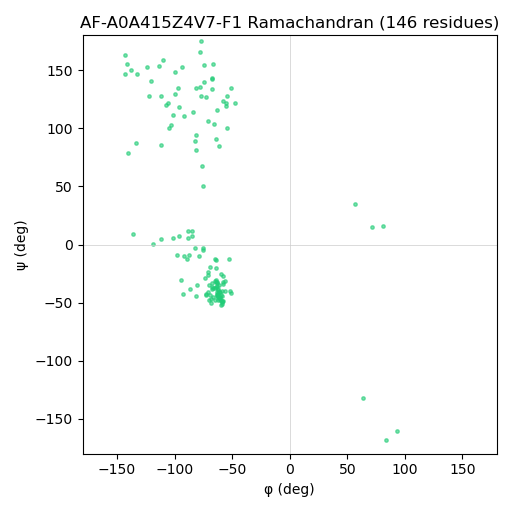HHHHTT--HHHHHHHHHHHHHHHHHS-GGGS-SS-EEEETT--SS-HHHHHHHHHHHHTT-----HHHHHHHHHGGG----TT-------TT-HHHHHHHHH-GGGG---

pLDDT: mean 86.31, std 14.24, range [37.88, 98.5]